Protein AF-A0A707M6C4-F1 (afdb_monomer_lite)

Secondary structure (DSSP, 8-state):
-HHHHHHHHHHHHHHT---TTS--HHHHHHHHHHHHHHHHHHH--SHHHHHHHHHHHHHHHHHHHHHHHHHHHHHHHHH-HHHHHHHHHHHHHTT--HHHHHHHHHHHHHHHHTT-HHHHHHHHHTT-SS--TT--HHHHHHHHHHHHHHHHIIIIIHHH-

InterPro domains:
  IPR004485 Cobalamin biosynthesis CobD/CbiB [MF_00024] (1-161)
  IPR004485 Cobalamin biosynthesis CobD/CbiB [PF03186] (7-161)
  IPR004485 Cobalamin biosynthesis CobD/CbiB [PTHR34308] (2-161)

Foldseek 3Di:
DLVVLLVLLVVCCVVPNDDPPDPALVVVLVVLLVVLLVVQVVPQPDDVSSVVSVVVSCCVSVVVSVVVLVVVLVVLCVVDVVSSSVSSSVVLSSLAHLVVLVVLLVQLVVCVVVVNQVSNLVSLVVQDPDRSPPDDSVRSVVSSVVSSVVVCCRRPVVSVD

pLDDT: mean 91.7, std 4.99, range [65.5, 97.12]

Sequence (161 aa):
MTILAWCIAWVLDFIIGDPQHWPHPVRWIGRLITFVQRIVRRYCPGDKALRIGGGVMWVVVVGATWGVAWGVLALAQRIHPWFGWSVEVWMIFTTLAGRSLAHAAQEVERPLRKNDLAESRIKLSWIVGRDTSQLQPAQINRAVVETVAENTVDGIIAPLF

Structure (mmCIF, N/CA/C/O backbone):
data_AF-A0A707M6C4-F1
#
_entry.id   AF-A0A707M6C4-F1
#
loop_
_atom_site.group_PDB
_atom_site.id
_atom_site.type_symbol
_atom_site.label_atom_id
_atom_site.label_alt_id
_atom_site.label_comp_id
_atom_site.label_asym_id
_atom_site.label_entity_id
_atom_site.label_seq_id
_atom_site.pdbx_PDB_ins_code
_atom_site.Cartn_x
_atom_site.Cartn_y
_atom_site.Cartn_z
_atom_site.occupancy
_atom_site.B_iso_or_equiv
_atom_site.auth_seq_id
_atom_site.auth_comp_id
_atom_site.auth_asym_id
_atom_site.auth_atom_id
_atom_site.pdbx_PDB_model_num
ATOM 1 N N . MET A 1 1 ? -4.653 0.552 -25.511 1.00 65.50 1 MET A N 1
ATOM 2 C CA . MET A 1 1 ? -4.174 -0.614 -24.733 1.00 65.50 1 MET A CA 1
ATOM 3 C C . MET A 1 1 ? -4.192 -0.334 -23.234 1.00 65.50 1 MET A C 1
ATOM 5 O O . MET A 1 1 ? -4.657 -1.186 -22.494 1.00 65.50 1 MET A O 1
ATOM 9 N N . THR A 1 2 ? -3.795 0.862 -22.797 1.00 78.12 2 THR A N 1
ATOM 10 C CA . THR A 1 2 ? -3.839 1.312 -21.391 1.00 78.12 2 THR A CA 1
ATOM 11 C C . THR A 1 2 ? -5.247 1.313 -20.783 1.00 78.12 2 THR A C 1
ATOM 13 O O . THR A 1 2 ? -5.451 0.703 -19.745 1.00 78.12 2 THR A O 1
ATOM 16 N N . ILE A 1 3 ? -6.260 1.894 -21.443 1.00 85.62 3 ILE A N 1
ATOM 17 C CA . ILE A 1 3 ? -7.653 1.870 -20.927 1.00 85.62 3 ILE A CA 1
ATOM 18 C C . ILE A 1 3 ? -8.166 0.431 -20.761 1.00 85.62 3 ILE A C 1
ATOM 20 O O . ILE A 1 3 ? -8.801 0.101 -19.766 1.00 85.62 3 ILE A O 1
ATOM 24 N N . LEU A 1 4 ? -7.840 -0.451 -21.713 1.00 89.88 4 LEU A N 1
ATOM 25 C CA . LEU A 1 4 ? -8.188 -1.868 -21.620 1.00 89.88 4 LEU A CA 1
ATOM 26 C C . LEU A 1 4 ? -7.491 -2.536 -20.423 1.00 89.88 4 LEU A C 1
ATOM 28 O O . LEU A 1 4 ? -8.115 -3.349 -19.748 1.00 89.88 4 LEU A O 1
ATOM 32 N N . ALA A 1 5 ? -6.238 -2.167 -20.135 1.00 88.06 5 ALA A N 1
ATOM 33 C CA . ALA A 1 5 ? -5.520 -2.660 -18.965 1.00 88.06 5 ALA A CA 1
ATOM 34 C C . ALA A 1 5 ? -6.203 -2.237 -17.656 1.00 88.06 5 ALA A C 1
ATOM 36 O O . ALA A 1 5 ? -6.411 -3.083 -16.791 1.00 88.06 5 ALA A O 1
ATOM 37 N N . TRP A 1 6 ? -6.636 -0.976 -17.555 1.00 88.81 6 TRP A N 1
ATOM 38 C CA . TRP A 1 6 ? -7.420 -0.468 -16.424 1.00 88.81 6 TRP A CA 1
ATOM 39 C C . TRP A 1 6 ? -8.737 -1.219 -16.236 1.00 88.81 6 TRP A C 1
ATOM 41 O O . TRP A 1 6 ? -9.040 -1.657 -15.128 1.00 88.81 6 TRP A O 1
ATOM 51 N N . CYS A 1 7 ? -9.502 -1.430 -17.312 1.00 90.94 7 CYS A N 1
ATOM 52 C CA . CYS A 1 7 ? -10.750 -2.189 -17.241 1.00 90.94 7 CYS A CA 1
ATOM 53 C C . CYS A 1 7 ? -10.514 -3.628 -16.763 1.00 90.94 7 CYS A C 1
ATOM 55 O O . CYS A 1 7 ? -11.247 -4.114 -15.906 1.00 90.94 7 CYS A O 1
ATOM 57 N N . ILE A 1 8 ? -9.490 -4.30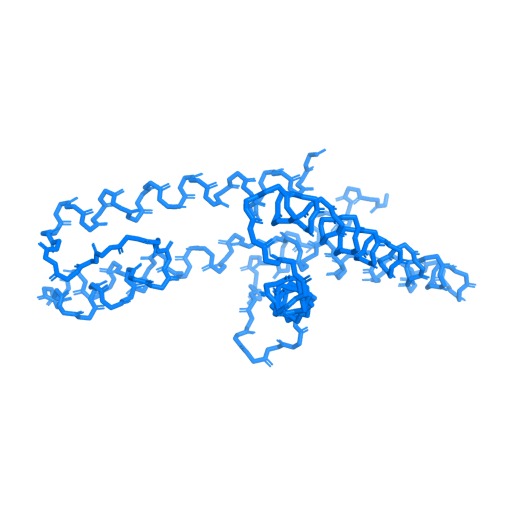7 -17.290 1.00 92.25 8 ILE A N 1
ATOM 58 C CA . ILE A 1 8 ? -9.168 -5.684 -16.896 1.00 92.25 8 ILE A C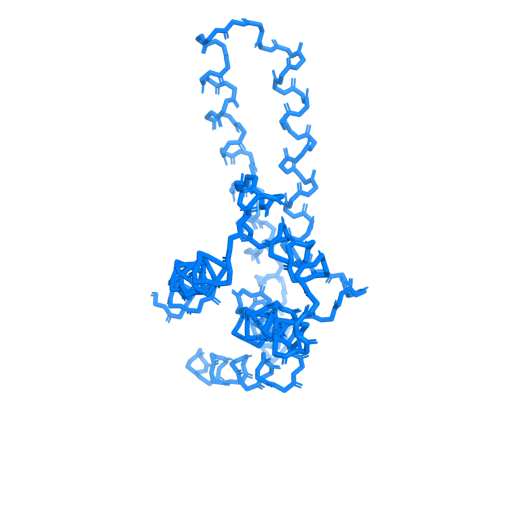A 1
ATOM 59 C C . ILE A 1 8 ? -8.703 -5.732 -15.442 1.00 92.25 8 ILE A C 1
ATOM 61 O O . ILE A 1 8 ? -9.195 -6.561 -14.685 1.00 92.25 8 ILE A O 1
ATOM 65 N N . ALA A 1 9 ? -7.804 -4.838 -15.033 1.00 90.81 9 ALA A N 1
ATOM 66 C CA . ALA A 1 9 ? -7.325 -4.763 -13.659 1.00 90.81 9 ALA A CA 1
ATOM 67 C C . ALA A 1 9 ? -8.464 -4.501 -12.662 1.00 90.81 9 ALA A C 1
ATOM 69 O O . ALA A 1 9 ? -8.527 -5.153 -11.624 1.00 90.81 9 ALA A O 1
ATOM 70 N N . TRP A 1 10 ? -9.410 -3.623 -13.005 1.00 90.94 10 TRP A N 1
ATOM 71 C CA . TRP A 1 10 ? -10.597 -3.371 -12.189 1.00 90.94 10 TRP A CA 1
ATOM 72 C C . TRP A 1 10 ? -11.511 -4.599 -12.084 1.00 90.94 10 TRP A C 1
ATOM 74 O O . TRP A 1 10 ? -11.958 -4.945 -10.992 1.00 90.94 10 TRP A O 1
ATOM 84 N N . VAL A 1 11 ? -11.748 -5.311 -13.193 1.00 92.06 11 VAL A N 1
ATOM 85 C CA . VAL A 1 11 ? -12.501 -6.578 -13.169 1.00 92.06 11 VAL A CA 1
ATOM 86 C C . VAL A 1 11 ? -11.777 -7.627 -12.318 1.00 92.06 11 VAL A C 1
ATOM 88 O O . VAL A 1 11 ? -12.421 -8.353 -11.561 1.00 92.06 11 VAL A O 1
ATOM 91 N N . LEU A 1 12 ? -10.446 -7.697 -12.398 1.00 90.12 12 LEU A N 1
ATOM 92 C CA . LEU A 1 12 ? -9.644 -8.593 -11.568 1.00 90.12 12 LEU A CA 1
ATOM 93 C C . LEU A 1 12 ? -9.756 -8.237 -10.080 1.00 90.12 12 LEU A C 1
ATOM 95 O O . LEU A 1 12 ? -9.975 -9.147 -9.285 1.00 90.12 12 LEU A O 1
ATOM 99 N N . ASP A 1 13 ? -9.689 -6.959 -9.692 1.00 90.56 13 ASP A N 1
ATOM 100 C CA . ASP A 1 13 ? -9.916 -6.530 -8.297 1.00 90.56 13 ASP A CA 1
ATOM 101 C C . ASP A 1 13 ? -11.328 -6.904 -7.837 1.00 90.56 13 ASP A C 1
ATOM 103 O O . ASP A 1 13 ? -11.518 -7.504 -6.779 1.00 90.56 13 ASP A O 1
ATOM 107 N N . PHE A 1 14 ? -12.330 -6.686 -8.687 1.00 88.31 14 PHE A N 1
ATOM 108 C CA . PHE A 1 14 ? -13.706 -7.047 -8.373 1.00 88.31 14 PHE A CA 1
ATOM 109 C C . PHE A 1 14 ? -13.918 -8.564 -8.205 1.00 88.31 14 PHE A C 1
ATOM 111 O O . PHE A 1 14 ? -14.749 -8.972 -7.393 1.00 88.31 14 PHE A O 1
ATOM 118 N N . ILE A 1 15 ? -13.182 -9.426 -8.922 1.00 88.31 15 ILE A N 1
ATOM 119 C CA . ILE A 1 15 ? -13.341 -10.897 -8.876 1.00 88.31 15 ILE A CA 1
ATOM 120 C C . ILE A 1 15 ? -12.414 -11.573 -7.858 1.00 88.31 15 ILE A C 1
ATOM 122 O O . ILE A 1 15 ? -12.826 -12.539 -7.208 1.00 88.31 15 ILE A O 1
ATOM 126 N N . ILE A 1 16 ? -11.185 -11.093 -7.713 1.00 86.75 16 ILE A N 1
ATOM 127 C CA . ILE A 1 16 ? -10.144 -11.714 -6.886 1.00 86.75 16 ILE A CA 1
ATOM 128 C C . ILE A 1 16 ? -9.973 -10.931 -5.582 1.00 86.75 16 ILE A C 1
ATOM 130 O O . ILE A 1 16 ? -9.937 -11.532 -4.507 1.00 86.75 16 ILE A O 1
ATOM 134 N N . GLY A 1 17 ? -9.935 -9.599 -5.665 1.00 84.69 17 GLY A N 1
ATOM 135 C CA . GLY A 1 17 ? -9.493 -8.718 -4.582 1.00 84.69 17 GLY A CA 1
ATOM 136 C C . GLY A 1 17 ? -8.024 -8.957 -4.234 1.00 84.69 17 GLY A C 1
ATOM 137 O O . GLY A 1 17 ? -7.275 -9.478 -5.054 1.00 84.69 17 GLY A O 1
ATOM 138 N N . ASP A 1 18 ? -7.625 -8.645 -2.998 1.00 81.44 18 ASP A N 1
ATOM 139 C CA . ASP A 1 18 ? -6.273 -8.916 -2.484 1.00 81.44 18 ASP A CA 1
ATOM 140 C C . ASP A 1 18 ? -6.296 -10.042 -1.426 1.00 81.44 18 ASP A C 1
ATOM 142 O O . ASP A 1 18 ? -6.651 -9.807 -0.262 1.00 81.44 18 ASP A O 1
ATOM 146 N N . PRO A 1 19 ? -5.963 -11.298 -1.791 1.00 76.94 19 PRO A N 1
ATOM 147 C CA . PRO A 1 19 ? -5.904 -12.398 -0.840 1.00 76.94 19 PRO A CA 1
ATOM 148 C C . PRO A 1 19 ? -4.832 -12.160 0.228 1.00 76.94 19 PRO A C 1
ATOM 150 O O . PRO A 1 19 ? -3.660 -11.942 -0.073 1.00 76.94 19 PRO A O 1
ATOM 153 N N . GLN A 1 20 ? -5.184 -12.347 1.505 1.00 71.75 20 GLN A N 1
ATOM 154 C CA . GLN A 1 20 ? -4.278 -12.070 2.629 1.00 71.75 20 GLN A CA 1
ATOM 155 C C . GLN A 1 20 ? -2.933 -12.822 2.598 1.00 71.75 20 GLN A C 1
ATOM 157 O O . GLN A 1 20 ? -2.007 -12.412 3.296 1.00 71.75 20 GLN A O 1
ATOM 162 N N . HIS A 1 21 ? -2.792 -13.899 1.828 1.00 76.94 21 HIS A N 1
ATOM 163 C CA . HIS A 1 21 ? -1.566 -14.702 1.760 1.00 76.94 21 HIS A CA 1
ATOM 164 C C . HIS A 1 21 ? -0.704 -14.394 0.531 1.00 76.94 21 HIS A C 1
ATOM 166 O O . HIS A 1 21 ? 0.389 -14.945 0.406 1.00 76.94 21 HIS A O 1
ATOM 172 N N . TRP A 1 22 ? -1.163 -13.533 -0.380 1.00 79.69 22 TRP A N 1
ATOM 173 C CA . TRP A 1 22 ? -0.429 -13.256 -1.606 1.00 79.69 22 TRP A CA 1
ATOM 174 C C . TRP A 1 22 ? 0.761 -12.311 -1.379 1.00 79.69 22 TRP A C 1
ATOM 176 O O . TRP A 1 22 ? 0.718 -11.411 -0.526 1.00 79.69 22 TRP A O 1
ATOM 186 N N . PRO A 1 23 ? 1.868 -12.524 -2.116 1.00 77.44 23 PRO A N 1
ATOM 187 C CA . PRO A 1 23 ? 2.955 -11.564 -2.167 1.00 77.44 23 PRO A CA 1
ATOM 188 C C . PRO A 1 23 ? 2.462 -10.303 -2.884 1.00 77.44 23 PRO A C 1
ATOM 190 O O . PRO A 1 23 ? 2.334 -10.282 -4.103 1.00 77.44 23 PRO A O 1
ATOM 193 N N . HIS A 1 24 ? 2.177 -9.261 -2.107 1.00 82.88 24 HIS A N 1
ATOM 194 C CA . HIS A 1 24 ? 1.638 -8.007 -2.620 1.00 82.88 24 HIS A CA 1
ATOM 195 C C . HIS A 1 24 ? 2.702 -6.894 -2.589 1.00 82.88 24 HIS A C 1
ATOM 197 O O . HIS A 1 24 ? 3.304 -6.684 -1.525 1.00 82.88 24 HIS A O 1
ATOM 203 N N . PRO A 1 25 ? 2.927 -6.142 -3.688 1.00 87.38 25 PRO A N 1
ATOM 204 C CA . PRO A 1 25 ? 3.926 -5.069 -3.749 1.00 87.38 25 PRO A CA 1
ATOM 205 C C . PRO A 1 25 ? 3.806 -4.056 -2.607 1.00 87.38 25 PRO A C 1
ATOM 207 O O . PRO A 1 25 ? 4.802 -3.703 -1.976 1.00 87.38 25 PRO A O 1
ATOM 210 N N . VAL A 1 26 ? 2.576 -3.674 -2.251 1.00 87.56 26 VAL A N 1
ATOM 211 C CA . VAL A 1 26 ? 2.295 -2.730 -1.153 1.00 87.56 26 VAL A CA 1
ATOM 212 C C . VAL A 1 26 ? 2.847 -3.222 0.191 1.00 87.56 26 VAL A C 1
ATOM 214 O O . VAL A 1 26 ? 3.378 -2.438 0.978 1.00 87.56 26 VAL A O 1
ATOM 217 N N . ARG A 1 27 ? 2.832 -4.537 0.449 1.00 88.75 27 ARG A N 1
ATOM 218 C CA . ARG A 1 27 ? 3.413 -5.106 1.677 1.00 88.75 27 ARG A CA 1
ATOM 219 C C . ARG A 1 27 ? 4.932 -5.004 1.686 1.00 88.75 27 ARG A C 1
ATOM 221 O O . ARG A 1 27 ? 5.525 -4.809 2.747 1.00 88.75 27 ARG A O 1
ATOM 228 N N . TRP A 1 28 ? 5.576 -5.140 0.531 1.00 92.31 28 TRP A N 1
ATOM 229 C CA . TRP A 1 28 ? 7.021 -4.944 0.415 1.00 92.31 28 TRP A CA 1
ATOM 230 C C . TRP A 1 28 ? 7.402 -3.481 0.640 1.00 92.31 28 TRP A C 1
ATOM 232 O O . TRP A 1 28 ? 8.345 -3.221 1.386 1.00 92.31 28 TRP A O 1
ATOM 242 N N . ILE A 1 29 ? 6.613 -2.541 0.110 1.00 93.75 29 ILE A N 1
ATOM 243 C CA . ILE A 1 29 ? 6.765 -1.107 0.389 1.00 93.75 29 ILE A CA 1
ATOM 244 C C . ILE A 1 29 ? 6.609 -0.843 1.895 1.00 93.75 29 ILE A C 1
ATOM 246 O O . ILE A 1 29 ? 7.470 -0.206 2.496 1.00 93.75 29 ILE A O 1
ATOM 250 N N . GLY A 1 30 ? 5.596 -1.417 2.554 1.00 92.31 30 GLY A N 1
ATOM 251 C CA . GLY A 1 30 ? 5.411 -1.298 4.008 1.00 92.31 30 GLY A CA 1
ATOM 252 C C . GLY A 1 30 ? 6.585 -1.850 4.833 1.00 92.31 30 GLY A C 1
ATOM 253 O O . GLY A 1 30 ? 6.998 -1.252 5.833 1.00 92.31 30 GLY A O 1
ATOM 254 N N . ARG A 1 31 ? 7.192 -2.962 4.395 1.00 94.12 31 ARG A N 1
ATOM 255 C CA . ARG A 1 31 ? 8.416 -3.503 5.016 1.00 94.12 31 ARG A CA 1
ATOM 256 C C . ARG A 1 31 ? 9.608 -2.570 4.819 1.00 94.12 31 ARG A C 1
ATOM 258 O O . ARG A 1 31 ? 10.357 -2.364 5.774 1.00 94.12 31 ARG A O 1
ATOM 265 N N . LEU A 1 32 ? 9.762 -1.988 3.628 1.00 95.31 32 LEU A N 1
ATOM 266 C CA . LEU A 1 32 ? 10.800 -1.000 3.338 1.00 95.31 32 LEU A CA 1
ATOM 267 C C . LEU A 1 32 ? 10.628 0.250 4.211 1.00 95.31 32 LEU A C 1
ATOM 269 O O . LEU A 1 32 ? 11.584 0.667 4.858 1.00 95.31 32 LEU A O 1
ATOM 273 N N . ILE A 1 33 ? 9.406 0.779 4.319 1.00 95.38 33 ILE A N 1
ATOM 274 C CA . ILE A 1 33 ? 9.049 1.892 5.213 1.00 95.38 33 ILE A CA 1
ATOM 275 C C . ILE A 1 33 ? 9.469 1.561 6.647 1.00 95.38 33 ILE A C 1
ATOM 277 O O . ILE A 1 33 ? 10.221 2.309 7.266 1.00 95.38 33 ILE A O 1
ATOM 281 N N . THR A 1 34 ? 9.063 0.398 7.160 1.00 95.50 34 THR A N 1
ATOM 282 C CA . THR A 1 34 ? 9.374 -0.028 8.535 1.00 95.50 34 THR A CA 1
ATOM 283 C C . THR A 1 34 ? 10.879 -0.205 8.767 1.00 95.50 34 THR A C 1
ATOM 285 O O . THR A 1 34 ? 11.385 0.030 9.868 1.00 95.50 34 THR A O 1
ATOM 288 N N . PHE A 1 35 ? 11.612 -0.661 7.752 1.00 96.00 35 PHE A N 1
ATOM 289 C CA . PHE A 1 35 ? 13.063 -0.812 7.802 1.00 96.00 35 PHE A CA 1
ATOM 290 C C . PHE A 1 35 ? 13.768 0.550 7.842 1.00 96.00 35 PHE A C 1
ATOM 292 O O . PHE A 1 35 ? 14.527 0.817 8.775 1.00 96.00 35 PHE A O 1
ATOM 299 N N . VAL A 1 36 ? 13.465 1.439 6.893 1.00 94.44 36 VAL A N 1
ATOM 300 C CA . VAL A 1 36 ? 14.077 2.773 6.809 1.00 94.44 36 VAL A CA 1
ATOM 301 C C . VAL A 1 36 ? 13.699 3.621 8.025 1.00 94.44 36 VAL A C 1
ATOM 303 O O . VAL A 1 36 ? 14.565 4.266 8.611 1.00 94.44 36 VAL A O 1
ATOM 306 N N . GLN A 1 37 ? 12.451 3.545 8.493 1.00 95.38 37 GLN A N 1
ATOM 307 C CA . GLN A 1 37 ? 12.001 4.231 9.706 1.00 95.38 37 GLN A CA 1
ATOM 308 C C . GLN A 1 37 ? 12.818 3.823 10.937 1.00 95.38 37 GLN A C 1
ATOM 310 O O . GLN A 1 37 ? 13.170 4.678 11.751 1.00 95.38 37 GLN A O 1
ATOM 315 N N . ARG A 1 38 ? 13.133 2.528 11.092 1.00 94.44 38 ARG A N 1
ATOM 316 C CA . ARG A 1 38 ? 13.975 2.041 12.199 1.00 94.44 38 ARG A CA 1
ATOM 317 C C . ARG A 1 38 ? 15.390 2.608 12.127 1.00 94.44 38 ARG A C 1
ATOM 319 O O . ARG A 1 38 ? 15.937 2.968 13.164 1.00 94.44 38 ARG A O 1
ATOM 326 N N . ILE A 1 39 ? 15.957 2.723 10.928 1.00 93.75 39 ILE A N 1
ATOM 327 C CA . ILE A 1 39 ? 17.274 3.337 10.714 1.00 93.75 39 ILE A CA 1
ATOM 328 C C . ILE A 1 39 ? 17.221 4.824 11.075 1.00 93.75 39 ILE A C 1
ATOM 330 O O . ILE A 1 39 ? 17.997 5.274 11.914 1.00 93.75 39 ILE A O 1
ATOM 334 N N . VAL A 1 40 ? 16.264 5.573 10.524 1.00 93.31 40 VAL A N 1
ATOM 335 C CA . VAL A 1 40 ? 16.111 7.011 10.795 1.00 93.31 40 VAL A CA 1
ATOM 336 C C . VAL A 1 40 ? 15.952 7.277 12.290 1.00 93.31 40 VAL A C 1
ATOM 338 O O . VAL A 1 40 ? 16.689 8.080 12.853 1.00 93.31 40 VAL A O 1
ATOM 341 N N . ARG A 1 41 ? 15.059 6.552 12.972 1.00 92.44 41 ARG A N 1
ATOM 342 C CA . ARG A 1 41 ? 14.848 6.719 14.420 1.00 92.44 41 ARG A CA 1
ATOM 343 C C . ARG A 1 41 ? 16.075 6.351 15.257 1.00 92.44 41 ARG A C 1
ATOM 345 O O . ARG A 1 41 ? 16.216 6.868 16.359 1.00 92.44 41 ARG A O 1
ATOM 352 N N . ARG A 1 42 ? 16.951 5.474 14.758 1.00 92.81 42 ARG A N 1
ATOM 353 C CA . ARG A 1 42 ? 18.185 5.076 15.448 1.00 92.81 42 ARG A CA 1
ATOM 354 C C . ARG A 1 42 ? 19.306 6.103 15.291 1.00 92.81 42 ARG A C 1
ATOM 356 O O . ARG A 1 42 ? 20.061 6.299 16.236 1.00 92.81 42 ARG A O 1
ATOM 363 N N . TYR A 1 43 ? 19.431 6.723 14.118 1.00 91.06 43 TYR A N 1
ATOM 364 C CA . TYR A 1 43 ? 20.573 7.584 13.778 1.00 91.06 43 TYR A CA 1
ATOM 365 C C . TYR A 1 43 ? 20.269 9.088 13.793 1.00 91.06 43 TYR A C 1
ATOM 367 O O . TYR A 1 43 ? 21.200 9.886 13.729 1.00 91.06 43 TYR A O 1
ATOM 375 N N . CYS A 1 44 ? 19.004 9.494 13.907 1.00 89.38 44 CYS A N 1
ATOM 376 C CA . CYS A 1 44 ? 18.600 10.900 13.915 1.00 89.38 44 CYS A CA 1
ATOM 377 C C . CYS A 1 44 ? 18.004 11.314 15.274 1.00 89.38 44 CYS A C 1
ATOM 379 O O . CYS A 1 44 ? 16.786 11.462 15.378 1.00 89.38 44 CYS A O 1
ATOM 381 N N . PRO A 1 45 ? 18.816 11.515 16.330 1.00 86.56 45 PRO A N 1
ATOM 382 C CA . PRO A 1 45 ? 18.306 12.031 17.595 1.00 86.56 45 PRO A CA 1
ATOM 383 C C . PRO A 1 45 ? 17.892 13.509 17.461 1.00 86.56 45 PRO A C 1
ATOM 385 O O . PRO A 1 45 ? 18.656 14.343 16.976 1.00 86.56 45 PRO A O 1
ATOM 388 N N . GLY A 1 46 ? 16.681 13.835 17.920 1.00 91.19 46 GLY A N 1
ATOM 389 C CA . GLY A 1 46 ? 16.147 15.201 17.988 1.00 91.19 46 GLY A CA 1
ATOM 390 C C . GLY A 1 46 ? 15.278 15.628 16.797 1.00 91.19 46 GLY A C 1
ATOM 391 O O . GLY A 1 46 ? 15.409 15.124 15.682 1.00 91.19 46 GLY A O 1
ATOM 392 N N . ASP A 1 47 ? 14.395 16.603 17.027 1.00 91.19 47 ASP A N 1
ATOM 393 C CA . ASP A 1 47 ? 13.318 16.975 16.094 1.00 91.19 47 ASP A CA 1
ATOM 394 C C . ASP A 1 47 ? 13.807 17.418 14.710 1.00 91.19 47 ASP A C 1
ATOM 396 O O . ASP A 1 47 ? 13.224 17.050 13.689 1.00 91.19 47 ASP A O 1
ATOM 400 N N . LYS A 1 48 ? 14.897 18.196 14.646 1.00 91.94 48 LYS A N 1
ATOM 401 C CA . LYS A 1 48 ? 15.469 18.650 13.365 1.00 91.94 48 LYS A CA 1
ATOM 402 C C . LYS A 1 48 ? 16.021 17.479 12.551 1.00 91.94 48 LYS A C 1
ATOM 404 O O . LYS A 1 48 ? 15.764 17.397 11.352 1.00 91.94 48 LYS A O 1
ATOM 409 N N . ALA A 1 49 ? 16.740 16.566 13.204 1.00 91.19 49 ALA A N 1
ATOM 410 C CA . ALA A 1 49 ? 17.285 15.379 12.560 1.00 91.19 49 ALA A CA 1
ATOM 411 C C . ALA A 1 49 ? 16.160 14.433 12.115 1.00 91.19 49 ALA A C 1
ATOM 413 O O . ALA A 1 49 ? 16.227 13.891 11.016 1.00 91.19 49 ALA A O 1
ATOM 414 N N . LEU A 1 50 ? 15.094 14.295 12.913 1.00 93.94 50 LEU A N 1
ATOM 415 C CA . LEU A 1 50 ? 13.921 13.490 12.562 1.00 93.94 50 LEU A CA 1
ATOM 416 C C . LEU A 1 50 ? 13.202 14.025 11.317 1.00 93.94 50 LEU A C 1
ATOM 418 O O . LEU A 1 50 ? 12.807 13.241 10.458 1.00 93.94 50 LEU A O 1
ATOM 422 N N . ARG A 1 51 ? 13.057 15.352 11.191 1.00 93.31 51 ARG A N 1
ATOM 423 C CA . ARG A 1 51 ? 12.450 15.988 10.007 1.00 93.31 51 ARG A CA 1
ATOM 424 C C . ARG A 1 51 ? 13.259 15.722 8.739 1.00 93.31 51 ARG A C 1
ATOM 426 O O . ARG A 1 51 ? 12.688 15.324 7.728 1.00 93.31 51 ARG A O 1
ATOM 433 N N . ILE A 1 52 ? 14.581 15.891 8.805 1.00 94.12 52 ILE A N 1
ATOM 434 C CA . ILE A 1 52 ? 15.478 15.599 7.674 1.00 94.12 52 ILE A CA 1
ATOM 435 C C . ILE A 1 52 ? 15.437 14.104 7.346 1.00 94.12 52 ILE A C 1
ATOM 437 O O . ILE A 1 52 ? 15.273 13.731 6.188 1.00 94.12 52 ILE A O 1
ATOM 441 N N . GLY A 1 53 ? 15.516 13.247 8.366 1.00 93.69 53 GLY A N 1
ATOM 442 C CA . GLY A 1 53 ? 15.431 11.799 8.215 1.00 93.69 53 GLY A CA 1
ATOM 443 C C . GLY A 1 53 ? 14.109 11.339 7.597 1.00 93.69 53 GLY A C 1
ATOM 444 O O . GLY A 1 53 ? 14.115 10.432 6.771 1.00 93.69 53 GLY A O 1
ATOM 445 N N . GLY A 1 54 ? 12.993 11.997 7.920 1.00 94.50 54 GLY A N 1
ATOM 446 C CA . GLY A 1 54 ? 11.699 11.778 7.269 1.00 94.50 54 GLY A CA 1
ATOM 447 C C . GLY A 1 54 ? 11.716 12.142 5.782 1.00 94.50 54 GLY A C 1
ATOM 448 O O . GLY A 1 54 ? 11.226 11.371 4.960 1.00 94.50 54 GLY A O 1
ATOM 449 N N . GLY A 1 55 ? 12.347 13.263 5.418 1.00 95.56 55 GLY A N 1
ATOM 450 C CA . GLY A 1 55 ? 12.550 13.648 4.016 1.00 95.56 55 GLY A CA 1
ATOM 451 C C . GLY A 1 55 ? 13.413 12.643 3.247 1.00 95.56 55 GLY A C 1
ATOM 452 O O . GLY A 1 55 ? 13.036 12.203 2.164 1.00 95.56 55 GLY A O 1
ATOM 453 N N . VAL A 1 56 ? 14.530 12.206 3.836 1.00 94.75 56 VAL A N 1
ATOM 454 C CA . VAL A 1 56 ? 15.390 11.157 3.258 1.00 94.75 56 VAL A CA 1
ATOM 455 C C . VAL A 1 56 ? 14.616 9.850 3.095 1.00 94.75 56 VAL A C 1
ATOM 457 O O . VAL A 1 56 ? 14.680 9.223 2.042 1.00 94.75 56 VAL A O 1
ATOM 460 N N . MET A 1 57 ? 13.847 9.454 4.110 1.00 96.00 57 MET A N 1
ATOM 461 C CA . MET A 1 57 ? 13.009 8.260 4.058 1.00 96.00 57 MET A CA 1
ATOM 462 C C . MET A 1 57 ? 11.991 8.328 2.918 1.00 96.00 57 MET A C 1
ATOM 464 O O . MET A 1 57 ? 11.840 7.343 2.199 1.00 96.00 57 MET A O 1
ATOM 468 N N . TRP A 1 58 ? 11.334 9.473 2.723 1.00 96.50 58 TRP A N 1
ATOM 469 C CA . TRP A 1 58 ? 10.405 9.673 1.613 1.00 96.50 58 TRP A CA 1
ATOM 470 C C . TRP A 1 58 ? 11.102 9.493 0.259 1.00 96.50 58 TRP A C 1
ATOM 472 O O . TRP A 1 58 ? 10.647 8.682 -0.546 1.00 96.50 58 TRP A O 1
ATOM 482 N N . VAL A 1 59 ? 12.248 10.154 0.041 1.00 96.94 59 VAL A N 1
ATOM 483 C CA . VAL A 1 59 ? 13.019 10.033 -1.211 1.00 96.94 59 VAL A CA 1
ATOM 484 C C . VAL A 1 59 ? 13.427 8.582 -1.469 1.00 96.94 59 VAL A C 1
ATOM 486 O O . VAL A 1 59 ? 13.273 8.089 -2.583 1.00 96.94 59 VAL A O 1
ATOM 489 N N . VAL A 1 60 ? 13.915 7.880 -0.443 1.00 96.25 60 VAL A N 1
ATOM 490 C CA . VAL A 1 60 ? 14.351 6.483 -0.565 1.00 96.25 60 VAL A CA 1
ATOM 491 C C . VAL A 1 60 ? 13.180 5.566 -0.900 1.00 96.25 60 VAL A C 1
ATOM 493 O O . VAL A 1 60 ? 13.284 4.769 -1.827 1.00 96.25 60 VAL A O 1
ATOM 496 N N . VAL A 1 61 ? 12.064 5.662 -0.174 1.00 96.56 61 VAL A N 1
ATOM 497 C CA . VAL A 1 61 ? 10.915 4.765 -0.368 1.00 96.56 61 VAL A CA 1
ATOM 498 C C . VAL A 1 61 ? 10.239 5.031 -1.711 1.00 96.56 61 VAL A C 1
ATOM 500 O O . VAL A 1 61 ? 10.023 4.089 -2.476 1.00 96.56 61 VAL A O 1
ATOM 503 N N . VAL A 1 62 ? 9.933 6.293 -2.021 1.00 96.00 62 VAL A N 1
ATOM 504 C CA . VAL A 1 62 ? 9.260 6.668 -3.273 1.00 96.00 62 VAL A CA 1
ATOM 505 C C . VAL A 1 62 ? 10.176 6.409 -4.464 1.00 96.00 62 VAL A C 1
ATOM 507 O O . VAL A 1 62 ? 9.756 5.766 -5.423 1.00 96.00 62 VAL A O 1
ATOM 510 N N . GLY A 1 63 ? 11.442 6.825 -4.381 1.00 97.12 63 GLY A N 1
ATOM 511 C CA . GLY A 1 63 ? 12.426 6.625 -5.443 1.00 97.12 63 GLY A CA 1
ATOM 512 C C . GLY A 1 63 ? 12.703 5.149 -5.726 1.00 97.12 63 GLY A C 1
ATOM 513 O O . GLY A 1 63 ? 12.717 4.748 -6.887 1.00 97.12 63 GLY A O 1
ATOM 514 N N . ALA A 1 64 ? 12.858 4.318 -4.688 1.00 96.31 64 ALA A N 1
ATOM 515 C CA . ALA A 1 64 ? 13.045 2.878 -4.868 1.00 96.31 64 ALA A CA 1
ATOM 516 C C . ALA A 1 64 ? 11.796 2.212 -5.459 1.00 96.31 64 ALA A C 1
ATOM 518 O O . ALA A 1 64 ? 11.915 1.409 -6.381 1.00 96.31 64 ALA A O 1
ATOM 519 N N . THR A 1 65 ? 10.604 2.563 -4.969 1.00 95.56 65 THR A N 1
ATOM 520 C CA . THR A 1 65 ? 9.343 2.003 -5.480 1.00 95.56 65 THR A CA 1
ATOM 521 C C . THR A 1 65 ? 9.143 2.361 -6.950 1.00 95.56 65 THR A C 1
ATOM 523 O O . THR A 1 65 ? 8.898 1.476 -7.768 1.00 95.56 65 THR A O 1
ATOM 526 N N . TRP A 1 66 ? 9.317 3.639 -7.301 1.00 95.81 66 TRP A N 1
ATOM 527 C CA . TRP A 1 66 ? 9.221 4.115 -8.679 1.00 95.81 66 TRP A CA 1
ATOM 528 C C . TRP A 1 66 ? 10.274 3.466 -9.581 1.00 95.81 66 TRP A C 1
ATOM 530 O O . TRP A 1 66 ? 9.935 2.943 -10.639 1.00 95.81 66 TRP A O 1
ATOM 540 N N . GLY A 1 67 ? 11.538 3.434 -9.148 1.00 97.12 67 GLY A N 1
ATOM 541 C CA . GLY A 1 67 ? 12.636 2.865 -9.929 1.00 97.12 67 GLY A CA 1
ATOM 542 C C . GLY A 1 67 ? 12.465 1.369 -10.194 1.00 97.12 67 GLY A C 1
ATOM 543 O O . GLY A 1 67 ? 12.699 0.914 -11.313 1.00 97.12 67 GLY A O 1
ATOM 544 N N . VAL A 1 68 ? 12.004 0.605 -9.197 1.00 95.88 68 VAL A N 1
ATOM 545 C CA . VAL A 1 68 ? 11.704 -0.826 -9.358 1.00 95.88 68 VAL A CA 1
ATOM 546 C C . VAL A 1 68 ? 10.509 -1.030 -10.286 1.00 95.88 68 VAL A C 1
ATOM 548 O O . VAL A 1 68 ? 10.609 -1.830 -11.213 1.00 95.88 68 VAL A O 1
ATOM 551 N N . ALA A 1 69 ? 9.405 -0.303 -10.085 1.00 94.50 69 ALA A N 1
ATOM 552 C CA . ALA A 1 69 ? 8.220 -0.423 -10.935 1.00 94.50 69 ALA A CA 1
ATOM 553 C C . ALA A 1 69 ? 8.543 -0.091 -12.402 1.00 94.50 69 ALA A C 1
ATOM 555 O O . ALA A 1 69 ? 8.247 -0.880 -13.301 1.00 94.50 69 ALA A O 1
ATOM 556 N N . TRP A 1 70 ? 9.234 1.028 -12.636 1.00 95.75 70 TRP A N 1
ATOM 557 C CA . TRP A 1 70 ? 9.674 1.437 -13.967 1.00 95.75 70 TRP A CA 1
ATOM 558 C C . TRP A 1 70 ? 10.633 0.420 -14.592 1.00 95.75 70 TRP A C 1
ATOM 560 O O . TRP A 1 70 ? 10.442 0.025 -15.740 1.00 95.75 70 TRP A O 1
ATOM 570 N N . GLY A 1 71 ? 11.636 -0.045 -13.841 1.00 96.19 71 GLY A N 1
ATOM 571 C CA . GLY A 1 71 ? 12.623 -1.008 -14.331 1.00 96.19 71 GLY A CA 1
ATOM 572 C C . GLY A 1 71 ? 12.001 -2.349 -14.719 1.00 96.19 71 GLY A C 1
ATOM 573 O O . GLY A 1 71 ? 12.324 -2.894 -15.775 1.00 96.19 71 GLY A O 1
ATOM 574 N N . VAL A 1 72 ? 11.069 -2.856 -13.906 1.00 95.25 72 VAL A N 1
ATOM 575 C CA . VAL A 1 72 ? 10.324 -4.090 -14.198 1.00 95.25 72 VAL A CA 1
ATOM 576 C C . VAL A 1 72 ? 9.479 -3.925 -15.460 1.00 95.25 72 VAL A C 1
ATOM 578 O O . VAL A 1 72 ? 9.531 -4.789 -16.336 1.00 95.25 72 VAL A O 1
ATOM 581 N N . LEU A 1 73 ? 8.754 -2.812 -15.599 1.00 94.25 73 LEU A N 1
ATOM 582 C CA . LEU A 1 73 ? 7.914 -2.567 -16.770 1.00 94.25 73 LEU A CA 1
ATOM 583 C C . LEU A 1 73 ? 8.751 -2.393 -18.048 1.00 94.25 73 LEU A C 1
ATOM 585 O O . LEU A 1 73 ? 8.460 -3.017 -19.069 1.00 94.25 73 LEU A O 1
ATOM 589 N N . ALA A 1 74 ? 9.833 -1.613 -17.982 1.00 94.38 74 ALA A N 1
ATOM 590 C CA . ALA A 1 74 ? 10.738 -1.387 -19.106 1.00 94.38 74 ALA A CA 1
ATOM 591 C C . ALA A 1 74 ? 11.415 -2.688 -19.567 1.00 94.38 74 ALA A C 1
ATOM 593 O O . ALA A 1 74 ? 11.527 -2.940 -20.769 1.00 94.38 74 ALA A O 1
ATOM 594 N N . LEU A 1 75 ? 11.842 -3.542 -18.629 1.00 95.56 75 LEU A N 1
ATOM 595 C CA . LEU A 1 75 ? 12.426 -4.842 -18.955 1.00 95.56 75 LEU A CA 1
ATOM 596 C C . LEU A 1 75 ? 11.382 -5.790 -19.560 1.00 95.56 75 LEU A C 1
ATOM 598 O O . LEU A 1 75 ? 11.659 -6.431 -20.572 1.00 95.56 75 LEU A O 1
ATOM 602 N N . ALA A 1 76 ? 10.173 -5.844 -18.995 1.00 94.75 76 ALA A N 1
ATOM 603 C CA . ALA A 1 76 ? 9.094 -6.692 -19.498 1.00 94.75 76 ALA A CA 1
ATOM 604 C C . ALA A 1 76 ? 8.683 -6.317 -20.932 1.00 94.75 76 ALA A C 1
ATOM 606 O O . ALA A 1 76 ? 8.524 -7.197 -21.780 1.00 94.75 76 ALA A O 1
ATOM 607 N N . GLN A 1 77 ? 8.590 -5.017 -21.228 1.00 93.06 77 GLN A N 1
ATOM 608 C CA . GLN A 1 77 ? 8.307 -4.516 -22.576 1.00 93.06 77 GLN A CA 1
ATOM 609 C C . GLN A 1 77 ? 9.419 -4.850 -23.578 1.00 93.06 77 GLN A C 1
ATOM 611 O O . GLN A 1 77 ? 9.121 -5.135 -24.737 1.00 93.06 77 GLN A O 1
ATOM 616 N N . ARG A 1 78 ? 10.689 -4.857 -23.144 1.00 94.19 78 ARG A N 1
ATOM 617 C CA . ARG A 1 78 ? 11.821 -5.263 -23.994 1.00 94.19 78 ARG A CA 1
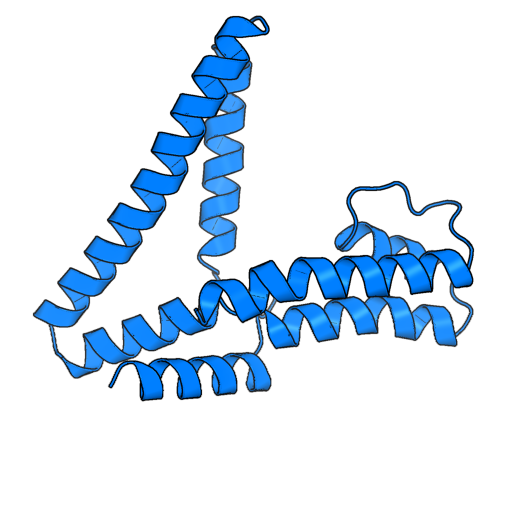ATOM 618 C C . ARG A 1 78 ? 11.831 -6.754 -24.318 1.00 94.19 78 ARG A C 1
ATOM 620 O O . ARG A 1 78 ? 12.309 -7.115 -25.387 1.00 94.19 78 ARG A O 1
ATOM 627 N N . ILE A 1 79 ? 11.337 -7.604 -23.417 1.00 94.06 79 ILE A N 1
ATOM 628 C CA . ILE A 1 79 ? 11.248 -9.050 -23.657 1.00 94.06 79 ILE A CA 1
ATOM 629 C C . ILE A 1 79 ? 10.158 -9.338 -24.692 1.00 94.06 79 ILE A C 1
ATOM 631 O O . ILE A 1 79 ? 10.420 -10.005 -25.690 1.00 94.06 79 ILE A O 1
ATOM 635 N N . HIS A 1 80 ? 8.935 -8.847 -24.461 1.00 93.69 80 HIS A N 1
ATOM 636 C CA . HIS A 1 80 ? 7.824 -9.034 -25.392 1.00 93.69 80 HIS A CA 1
ATOM 637 C C . HIS A 1 80 ? 6.682 -8.033 -25.118 1.00 93.69 80 HIS A C 1
ATOM 639 O O . HIS A 1 80 ? 6.284 -7.889 -23.958 1.00 93.69 80 HIS A O 1
ATOM 645 N N . PRO A 1 81 ? 6.060 -7.412 -26.144 1.00 90.19 81 PRO A N 1
ATOM 646 C CA . PRO A 1 81 ? 5.003 -6.413 -25.945 1.00 90.19 81 PRO A CA 1
ATOM 647 C C . PRO A 1 81 ? 3.814 -6.915 -25.115 1.00 90.19 81 PRO A C 1
ATOM 649 O O . PRO A 1 81 ? 3.350 -6.228 -24.208 1.00 90.19 81 PRO A O 1
ATOM 652 N N . TRP A 1 82 ? 3.357 -8.146 -25.366 1.00 92.06 82 TRP A N 1
ATOM 653 C CA . TRP A 1 82 ? 2.236 -8.740 -24.625 1.00 92.06 82 TRP A CA 1
ATOM 654 C C . TRP A 1 82 ? 2.598 -9.110 -23.182 1.00 92.06 82 TRP A C 1
ATOM 656 O O . TRP A 1 82 ? 1.741 -9.071 -22.299 1.00 92.06 82 TRP A O 1
ATOM 666 N N . PHE A 1 83 ? 3.867 -9.445 -22.927 1.00 92.25 83 PHE A N 1
ATOM 667 C CA . PHE A 1 83 ? 4.339 -9.712 -21.570 1.00 92.25 83 PHE A CA 1
ATOM 668 C C . PHE A 1 83 ? 4.413 -8.410 -20.770 1.00 92.25 83 PHE A C 1
ATOM 670 O O . PHE A 1 83 ? 3.876 -8.346 -19.668 1.00 92.25 83 PHE A O 1
ATOM 677 N N . GLY A 1 84 ? 4.970 -7.348 -21.366 1.00 92.38 84 GLY A N 1
ATOM 678 C CA . GLY A 1 84 ? 4.948 -6.002 -20.792 1.00 92.38 84 GLY A CA 1
ATOM 679 C C . GLY A 1 84 ? 3.535 -5.536 -20.444 1.00 92.38 84 GLY A C 1
ATOM 680 O O . GLY A 1 84 ? 3.304 -5.084 -19.327 1.00 92.38 84 GLY A O 1
ATOM 681 N N . TRP A 1 85 ? 2.576 -5.735 -21.350 1.00 93.56 85 TRP A N 1
ATOM 682 C CA . TRP A 1 85 ? 1.171 -5.407 -21.098 1.00 93.56 85 TRP A CA 1
ATOM 683 C C . TRP A 1 85 ? 0.546 -6.241 -19.966 1.00 93.56 85 TRP A C 1
ATOM 685 O O . TRP A 1 85 ? -0.197 -5.715 -19.145 1.00 93.56 85 TRP A O 1
ATOM 695 N N . SER A 1 86 ? 0.882 -7.529 -19.859 1.00 92.94 86 SER A N 1
ATOM 696 C CA . SER A 1 86 ? 0.391 -8.377 -18.759 1.00 92.94 86 SER A CA 1
ATOM 697 C C . SER A 1 86 ? 0.938 -7.926 -17.398 1.00 92.94 86 SER A C 1
ATOM 699 O O . SER A 1 86 ? 0.210 -7.907 -16.407 1.00 92.94 86 SER A O 1
ATOM 701 N N . VAL A 1 87 ? 2.213 -7.527 -17.352 1.00 93.50 87 VAL A N 1
ATOM 702 C CA . VAL A 1 87 ? 2.847 -6.958 -16.152 1.00 93.50 87 VAL A CA 1
ATOM 703 C C . VAL A 1 87 ? 2.217 -5.614 -15.784 1.00 93.50 87 VAL A C 1
ATOM 705 O O . VAL A 1 87 ? 1.975 -5.369 -14.607 1.00 93.50 87 VAL A O 1
ATOM 708 N N . GLU A 1 88 ? 1.902 -4.773 -16.771 1.00 93.19 88 GLU A N 1
ATOM 709 C CA . GLU A 1 88 ? 1.186 -3.507 -16.575 1.00 93.19 88 GLU A CA 1
ATOM 710 C C . GLU A 1 88 ? -0.185 -3.731 -15.924 1.00 93.19 88 GLU A C 1
ATOM 712 O O . GLU A 1 88 ? -0.474 -3.139 -14.886 1.00 93.19 88 GLU A O 1
ATOM 717 N N . VAL A 1 89 ? -0.995 -4.643 -16.476 1.00 92.88 89 VAL A N 1
ATOM 718 C CA . VAL A 1 89 ? -2.300 -5.026 -15.907 1.00 92.88 89 VAL A CA 1
ATOM 719 C C . VAL A 1 89 ? -2.149 -5.507 -14.469 1.00 92.88 89 VAL A C 1
ATOM 721 O O . VAL A 1 89 ? -2.915 -5.096 -13.600 1.00 92.88 89 VAL A O 1
ATOM 724 N N . TRP A 1 90 ? -1.161 -6.363 -14.203 1.00 92.12 90 TRP A N 1
ATOM 725 C CA . TRP A 1 90 ? -0.914 -6.876 -12.859 1.00 92.12 90 TRP A CA 1
ATOM 726 C C . TRP A 1 90 ? -0.510 -5.766 -11.881 1.00 92.12 90 TRP A C 1
ATOM 728 O O . TRP A 1 90 ? -1.038 -5.714 -10.774 1.00 92.12 90 TRP A O 1
ATOM 738 N N . MET A 1 91 ? 0.370 -4.846 -12.287 1.00 92.00 91 MET A N 1
ATOM 739 C CA . MET A 1 91 ? 0.760 -3.708 -11.451 1.00 92.00 91 MET A CA 1
ATOM 740 C C . MET A 1 91 ? -0.437 -2.814 -11.123 1.00 92.00 91 MET A C 1
ATOM 742 O O . MET A 1 91 ? -0.624 -2.477 -9.957 1.00 92.00 91 MET A O 1
ATOM 746 N N . ILE A 1 92 ? -1.270 -2.490 -12.116 1.00 91.69 92 ILE A N 1
ATOM 747 C CA . ILE A 1 92 ? -2.499 -1.711 -11.914 1.00 91.69 92 ILE A CA 1
ATOM 748 C C . ILE A 1 92 ? -3.463 -2.448 -10.977 1.00 91.69 92 ILE A C 1
ATOM 750 O O . ILE A 1 92 ? -4.034 -1.856 -10.070 1.00 91.69 92 ILE A O 1
ATOM 754 N N . PHE A 1 93 ? -3.632 -3.757 -11.151 1.00 91.12 93 PHE A N 1
ATOM 755 C CA . PHE A 1 93 ? -4.476 -4.555 -10.264 1.00 91.12 93 PHE A CA 1
ATOM 756 C C . PHE A 1 93 ? -4.012 -4.453 -8.803 1.00 91.12 93 PHE A C 1
ATOM 758 O O . PHE A 1 93 ? -4.838 -4.269 -7.919 1.00 91.12 93 PHE A O 1
ATOM 765 N N . THR A 1 94 ? -2.698 -4.472 -8.549 1.00 89.69 94 THR A N 1
ATOM 766 C CA . THR A 1 94 ? -2.155 -4.338 -7.185 1.00 89.69 94 THR A CA 1
ATOM 767 C C . THR A 1 94 ? -2.271 -2.934 -6.582 1.00 89.69 94 THR A C 1
ATOM 769 O O . THR A 1 94 ? -1.959 -2.756 -5.406 1.00 89.69 94 THR A O 1
ATOM 772 N N . THR A 1 95 ? -2.669 -1.911 -7.343 1.00 89.75 95 THR A N 1
ATOM 773 C CA . THR A 1 95 ? -2.927 -0.572 -6.783 1.00 89.75 95 THR A CA 1
ATOM 774 C C . THR A 1 95 ? -4.398 -0.345 -6.453 1.00 89.75 95 THR A C 1
ATOM 776 O O . THR A 1 95 ? -4.705 0.591 -5.718 1.00 89.75 95 THR A O 1
ATOM 779 N N . LEU A 1 96 ? -5.296 -1.199 -6.949 1.00 91.12 96 LEU A N 1
ATOM 780 C CA . LEU A 1 96 ? -6.725 -1.140 -6.665 1.00 91.12 96 LEU A CA 1
ATOM 781 C C . LEU A 1 96 ? -7.063 -1.941 -5.401 1.00 91.12 96 LEU A C 1
ATOM 783 O O . LEU A 1 96 ? -6.516 -3.014 -5.159 1.00 91.12 96 LEU A O 1
ATOM 787 N N . ALA A 1 97 ? -7.972 -1.407 -4.588 1.00 90.38 97 ALA A N 1
ATOM 788 C CA . ALA A 1 97 ? -8.370 -1.997 -3.310 1.00 90.38 97 ALA A CA 1
ATOM 789 C C . ALA A 1 97 ? -9.895 -2.006 -3.101 1.00 90.38 97 ALA A C 1
ATOM 791 O O . ALA A 1 97 ? -10.380 -1.987 -1.968 1.00 90.38 97 ALA A O 1
ATOM 792 N N . GLY A 1 98 ? -10.688 -2.008 -4.175 1.00 89.56 98 GLY A N 1
ATOM 793 C CA . GLY A 1 98 ? -12.139 -1.850 -4.082 1.00 89.56 98 GLY A CA 1
ATOM 794 C C . GLY A 1 98 ? -12.808 -3.018 -3.368 1.00 89.56 98 GLY A C 1
ATOM 795 O O . GLY A 1 98 ? -13.582 -2.828 -2.423 1.00 89.56 98 GLY A O 1
ATOM 796 N N . ARG A 1 99 ? -12.479 -4.249 -3.768 1.00 90.06 99 ARG A N 1
ATOM 797 C CA . ARG A 1 99 ? -13.063 -5.439 -3.136 1.00 90.06 99 ARG A CA 1
ATOM 798 C C . ARG A 1 99 ? -12.566 -5.653 -1.709 1.00 90.06 99 ARG A C 1
ATOM 800 O O . ARG A 1 99 ? -13.353 -6.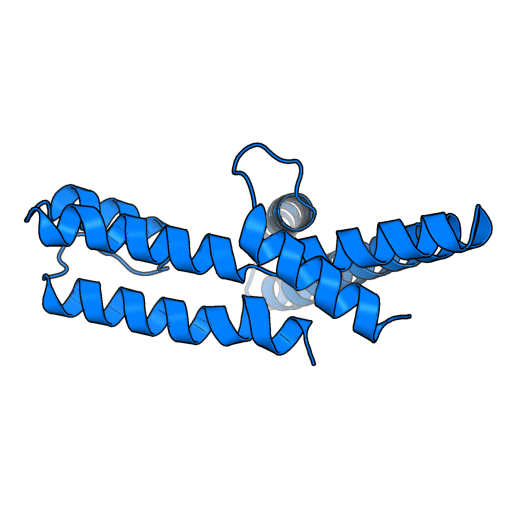054 -0.849 1.00 90.06 99 ARG A O 1
ATOM 807 N N . SER A 1 100 ? -11.284 -5.408 -1.446 1.00 90.38 100 SER A N 1
ATOM 808 C CA . SER A 1 100 ? -10.712 -5.555 -0.103 1.00 90.38 100 SER A CA 1
ATOM 809 C C . SER A 1 100 ? -11.306 -4.535 0.871 1.00 90.38 100 SER A C 1
ATOM 811 O O . SER A 1 100 ? -11.661 -4.910 1.990 1.00 90.38 100 SER A O 1
ATOM 813 N N . LEU A 1 101 ? -11.536 -3.293 0.428 1.00 91.62 101 LEU A N 1
ATOM 814 C CA . LEU A 1 101 ? -12.208 -2.263 1.219 1.00 91.62 101 LEU A CA 1
ATOM 815 C C . LEU A 1 101 ? -13.658 -2.646 1.546 1.00 91.62 101 LEU A C 1
ATOM 817 O O . LEU A 1 101 ? -14.083 -2.556 2.700 1.00 91.62 101 LEU A O 1
ATOM 821 N N . ALA A 1 102 ? -14.404 -3.147 0.555 1.00 92.38 102 ALA A N 1
ATOM 822 C CA . ALA A 1 102 ? -15.762 -3.642 0.770 1.00 92.38 102 ALA A CA 1
ATOM 823 C C . ALA A 1 102 ? -15.794 -4.817 1.762 1.00 92.38 102 ALA A C 1
ATOM 825 O O . ALA A 1 102 ? -16.644 -4.855 2.653 1.00 92.38 102 ALA A O 1
ATOM 826 N N . HIS A 1 103 ? -14.853 -5.758 1.645 1.00 92.88 103 HIS A N 1
ATOM 827 C CA . HIS A 1 103 ? -14.745 -6.887 2.566 1.00 92.88 103 HIS A CA 1
ATOM 828 C C . HIS A 1 103 ? -14.446 -6.425 3.995 1.00 92.88 103 HIS A C 1
ATOM 830 O O . HIS A 1 103 ? -15.103 -6.875 4.931 1.00 92.88 103 HIS A O 1
ATOM 836 N N . ALA A 1 104 ? -13.513 -5.489 4.169 1.00 92.38 104 ALA A N 1
ATOM 837 C CA . ALA A 1 104 ? -13.155 -4.973 5.483 1.00 92.38 104 ALA A CA 1
ATOM 838 C C . ALA A 1 104 ? -14.340 -4.267 6.168 1.00 92.38 104 ALA A C 1
ATOM 840 O O . ALA A 1 104 ? -14.596 -4.492 7.350 1.00 92.38 104 ALA A O 1
ATOM 841 N N . ALA A 1 105 ? -15.134 -3.494 5.417 1.00 94.50 105 ALA A N 1
ATOM 842 C CA . ALA A 1 105 ? -16.369 -2.899 5.932 1.00 94.50 105 ALA A CA 1
ATOM 843 C C . ALA A 1 105 ? -17.401 -3.967 6.348 1.00 94.50 105 ALA A C 1
ATOM 845 O O . ALA A 1 105 ? -18.006 -3.873 7.418 1.00 94.50 105 ALA A O 1
ATOM 846 N N . GLN A 1 106 ? -17.568 -5.019 5.539 1.00 94.62 106 GLN A N 1
ATOM 847 C CA . GLN A 1 106 ? -18.464 -6.138 5.852 1.00 94.62 106 GLN A CA 1
ATOM 848 C C . GLN A 1 106 ? -18.010 -6.941 7.078 1.00 94.62 106 GLN A C 1
ATOM 850 O O . GLN A 1 106 ? -18.854 -7.429 7.829 1.00 94.62 106 GLN A O 1
ATOM 855 N N . GLU A 1 107 ? -16.704 -7.081 7.311 1.00 95.19 107 GLU A N 1
ATOM 856 C CA . GLU A 1 107 ? -16.181 -7.745 8.510 1.00 95.19 107 GLU A CA 1
ATOM 857 C C . GLU A 1 107 ? -16.518 -6.990 9.801 1.00 95.19 107 GLU A C 1
ATOM 859 O O . GLU A 1 107 ? -16.652 -7.625 10.842 1.00 95.19 107 GLU A O 1
ATOM 864 N N . VAL A 1 108 ? -16.713 -5.668 9.749 1.00 95.62 108 VAL A N 1
ATOM 865 C CA . VAL A 1 108 ? -17.190 -4.876 10.899 1.00 95.62 108 VAL A CA 1
ATOM 866 C C . VAL A 1 108 ? -18.711 -4.945 11.038 1.00 95.62 108 VAL A C 1
ATOM 868 O O . VAL A 1 108 ? -19.237 -5.016 12.153 1.00 95.62 108 VAL A O 1
ATOM 871 N N . GLU A 1 109 ? -19.421 -4.930 9.909 1.00 95.06 109 GLU A N 1
ATOM 872 C CA . GLU A 1 109 ? -20.882 -4.867 9.847 1.00 95.06 109 GLU A CA 1
ATOM 873 C C . GLU A 1 109 ? -21.563 -6.190 10.238 1.00 95.06 109 GLU A C 1
ATOM 875 O O . GLU A 1 109 ? -22.561 -6.180 10.965 1.00 95.06 109 GLU A O 1
ATOM 880 N N . ARG A 1 110 ? -21.001 -7.339 9.839 1.00 95.88 110 ARG A N 1
ATOM 881 C CA . ARG A 1 110 ? -21.575 -8.663 10.135 1.00 95.88 110 ARG A CA 1
ATOM 882 C C . ARG A 1 110 ? -21.676 -8.962 11.641 1.00 95.88 110 ARG A C 1
ATOM 884 O O . ARG A 1 110 ? -22.757 -9.387 12.060 1.00 95.88 110 ARG A O 1
ATOM 891 N N . PRO A 1 111 ? -20.630 -8.760 12.471 1.00 95.00 111 PRO A N 1
ATOM 892 C CA . PRO A 1 111 ? -20.739 -8.916 13.922 1.00 95.00 111 PRO A CA 1
ATOM 893 C C . PRO A 1 111 ? -21.670 -7.875 14.545 1.00 95.00 111 PRO A C 1
ATOM 895 O O . PRO A 1 111 ? -22.475 -8.207 15.414 1.00 95.00 111 PRO A O 1
ATOM 898 N N . LEU A 1 112 ? -21.646 -6.636 14.037 1.00 93.75 112 LEU A N 1
ATOM 899 C CA . LEU A 1 112 ? -22.507 -5.564 14.534 1.00 93.75 112 LEU A CA 1
ATOM 900 C C . LEU A 1 112 ? -23.995 -5.905 14.371 1.00 93.75 112 LEU A C 1
ATOM 902 O O . LEU A 1 112 ? -24.768 -5.729 15.310 1.00 93.75 112 LEU A O 1
ATOM 906 N N . ARG A 1 113 ? -24.396 -6.469 13.221 1.00 94.25 113 ARG A N 1
ATOM 907 C CA . ARG A 1 113 ? -25.770 -6.961 12.999 1.00 94.25 113 ARG A CA 1
ATOM 908 C C . ARG A 1 113 ? -26.175 -8.089 13.942 1.00 94.25 113 ARG A C 1
ATOM 910 O O . ARG A 1 113 ? -27.359 -8.249 14.219 1.00 94.25 113 ARG A O 1
ATOM 917 N N . LYS A 1 114 ? -25.212 -8.878 14.417 1.00 95.56 114 LYS A N 1
ATOM 918 C CA . LYS A 1 114 ? -25.426 -9.966 15.380 1.00 95.56 114 LYS A CA 1
ATOM 919 C C . LYS A 1 114 ? -25.391 -9.487 16.838 1.00 95.56 114 LYS A C 1
ATOM 921 O O . LYS A 1 114 ? -25.465 -10.320 17.733 1.00 95.56 114 LYS A O 1
ATOM 926 N N . ASN A 1 115 ? -25.300 -8.175 17.077 1.00 93.69 115 ASN A N 1
ATOM 927 C CA . ASN A 1 115 ? -25.075 -7.563 18.391 1.00 93.69 115 ASN A CA 1
ATOM 928 C C . ASN A 1 115 ? -23.751 -7.980 19.066 1.00 93.69 115 ASN A C 1
ATOM 930 O O . ASN A 1 115 ? -23.600 -7.803 20.275 1.00 93.69 115 ASN A O 1
ATOM 934 N N . ASP A 1 116 ? -22.770 -8.473 18.302 1.00 95.88 116 ASP A N 1
ATOM 935 C CA . ASP A 1 116 ? -21.420 -8.735 18.806 1.00 95.88 116 ASP A CA 1
ATOM 936 C C . ASP A 1 116 ? -20.553 -7.475 18.680 1.00 95.88 116 ASP A C 1
ATOM 938 O O . ASP A 1 116 ? -19.851 -7.228 17.692 1.00 95.88 116 ASP A O 1
ATOM 942 N N . LEU A 1 117 ? -20.641 -6.631 19.707 1.00 94.62 117 LEU A N 1
ATOM 943 C CA . LEU A 1 117 ? -19.881 -5.385 19.774 1.00 94.62 117 LEU A CA 1
ATOM 944 C C . LEU A 1 117 ? -18.391 -5.619 20.005 1.00 94.62 117 LEU A C 1
ATOM 946 O O . LEU A 1 117 ? -17.581 -4.809 19.557 1.00 94.62 117 LEU A O 1
ATOM 950 N N . ALA A 1 118 ? -18.020 -6.695 20.698 1.00 94.75 118 ALA A N 1
ATOM 951 C CA . ALA A 1 118 ? -16.622 -6.980 20.983 1.00 9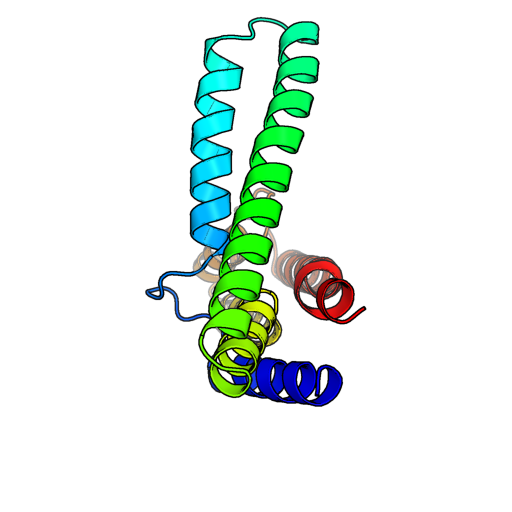4.75 118 ALA A CA 1
ATOM 952 C C . ALA A 1 118 ? -15.881 -7.318 19.685 1.00 94.75 118 ALA A C 1
ATOM 954 O O . ALA A 1 118 ? -14.863 -6.693 19.378 1.00 94.75 118 ALA A O 1
ATOM 955 N N . GLU A 1 119 ? -16.436 -8.226 18.880 1.00 95.69 119 GLU A N 1
ATOM 956 C CA . GLU A 1 119 ? -15.858 -8.588 17.588 1.00 95.69 119 GLU A CA 1
ATOM 957 C C . GLU A 1 119 ? -15.875 -7.401 16.616 1.00 95.69 119 GLU A C 1
ATOM 959 O O . GLU A 1 119 ? -14.859 -7.112 15.981 1.00 95.69 119 GLU A O 1
ATOM 964 N N . SER A 1 120 ? -16.976 -6.642 16.551 1.00 95.06 120 SER A N 1
ATOM 965 C CA . SER A 1 120 ? -17.068 -5.467 15.674 1.00 95.06 120 SER A CA 1
ATOM 966 C C . SER A 1 120 ? -15.997 -4.411 15.996 1.00 95.06 120 SER A C 1
ATOM 968 O O . SER A 1 120 ? -15.366 -3.872 15.086 1.00 95.06 120 SER A O 1
ATOM 970 N N . ARG A 1 121 ? -15.705 -4.160 17.282 1.00 95.38 121 ARG A N 1
ATOM 971 C CA . ARG A 1 121 ? -14.640 -3.228 17.707 1.00 95.38 121 ARG A CA 1
ATOM 972 C C . ARG A 1 121 ? -13.240 -3.713 17.337 1.00 95.38 121 ARG A C 1
ATOM 974 O O . ARG A 1 121 ? -12.410 -2.894 16.935 1.00 95.38 121 ARG A O 1
ATOM 981 N N . ILE A 1 122 ? -12.985 -5.019 17.449 1.00 95.56 122 ILE A N 1
ATOM 982 C CA . ILE A 1 122 ? -11.721 -5.637 17.024 1.00 95.56 122 ILE A CA 1
ATOM 983 C C . ILE A 1 122 ? -11.555 -5.470 15.514 1.00 95.56 122 ILE A C 1
ATOM 985 O O . ILE A 1 122 ? -10.535 -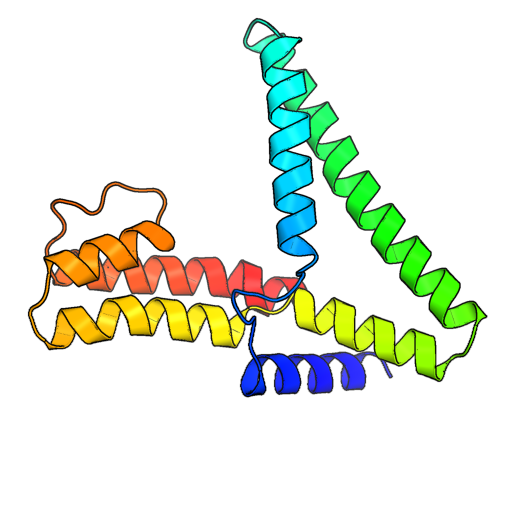4.952 15.070 1.00 95.56 122 ILE A O 1
ATOM 989 N N . LYS A 1 123 ? -12.565 -5.831 14.721 1.00 95.12 123 LYS A N 1
ATOM 990 C CA . LYS A 1 123 ? -12.512 -5.688 13.260 1.00 95.12 123 LYS A CA 1
ATOM 991 C C . LYS A 1 123 ? -12.355 -4.230 12.834 1.00 95.12 123 LYS A C 1
ATOM 993 O O . LYS A 1 123 ? -11.550 -3.936 11.956 1.00 95.12 123 LYS A O 1
ATOM 998 N N . LEU A 1 124 ? -13.046 -3.306 13.504 1.00 95.69 124 LEU A N 1
ATOM 999 C CA . LEU A 1 124 ? -12.919 -1.877 13.230 1.00 95.69 124 LEU A CA 1
ATOM 1000 C C . LEU A 1 124 ? -11.489 -1.379 13.485 1.00 95.69 124 LEU A C 1
ATOM 1002 O O . LEU A 1 124 ? -10.976 -0.598 12.692 1.00 95.69 124 LEU A O 1
ATOM 1006 N N . SER A 1 125 ? -10.821 -1.864 14.538 1.00 94.69 125 SER A N 1
ATOM 1007 C CA . SER A 1 125 ? -9.440 -1.464 14.869 1.00 94.69 125 SER A CA 1
ATOM 1008 C C . SER A 1 125 ? -8.412 -1.815 13.791 1.00 94.69 125 SER A C 1
ATOM 1010 O O . SER A 1 125 ? -7.314 -1.271 13.791 1.00 94.69 125 SER A O 1
ATOM 1012 N N . TRP A 1 126 ? -8.750 -2.716 12.865 1.00 92.06 126 TRP A N 1
ATOM 1013 C CA . TRP A 1 126 ? -7.870 -3.069 11.753 1.00 92.06 126 TRP A CA 1
ATOM 1014 C C . TRP A 1 126 ? -7.896 -2.033 10.630 1.00 92.06 126 TRP A C 1
ATOM 1016 O O . TRP A 1 126 ? -6.963 -1.988 9.833 1.00 92.06 126 TRP A O 1
ATOM 1026 N N . ILE A 1 127 ? -8.951 -1.215 10.563 1.00 91.50 127 ILE A N 1
ATOM 1027 C CA . ILE A 1 127 ? -9.164 -0.235 9.491 1.00 91.50 127 ILE A CA 1
ATOM 1028 C C . ILE A 1 127 ? -9.150 1.219 9.977 1.00 91.50 127 ILE A C 1
ATOM 1030 O O . ILE A 1 127 ? -9.103 2.127 9.155 1.00 91.50 127 ILE A O 1
ATOM 1034 N N . VAL A 1 128 ? -9.155 1.463 11.293 1.00 93.38 128 VAL A N 1
ATOM 1035 C CA . VAL A 1 128 ? -9.020 2.811 11.872 1.00 93.38 128 VAL A CA 1
ATOM 1036 C C . VAL A 1 128 ? -7.753 2.942 12.711 1.00 93.38 128 VAL A C 1
ATOM 1038 O O . VAL A 1 128 ? -7.340 2.006 13.384 1.00 93.38 128 VAL A O 1
ATOM 1041 N N . GLY A 1 129 ? -7.178 4.146 12.751 1.00 86.00 129 GLY A N 1
ATOM 1042 C CA . GLY A 1 129 ? -6.024 4.464 13.604 1.00 86.00 129 GLY A CA 1
ATOM 1043 C C . GLY A 1 129 ? -6.361 4.903 15.038 1.00 86.00 129 GLY A C 1
ATOM 1044 O O . GLY A 1 129 ? -5.454 5.272 15.780 1.00 86.00 129 GLY A O 1
ATOM 1045 N N . ARG A 1 130 ? -7.646 4.924 15.430 1.00 86.38 130 ARG A N 1
ATOM 1046 C CA . ARG A 1 130 ? -8.125 5.391 16.750 1.00 86.38 130 ARG A CA 1
ATOM 1047 C C . ARG A 1 130 ? -8.545 4.235 17.656 1.00 86.38 130 ARG A C 1
ATOM 1049 O O . ARG A 1 130 ? -8.878 3.161 17.170 1.00 86.38 130 ARG A O 1
ATOM 1056 N N . ASP A 1 131 ? -8.590 4.482 18.964 1.00 90.94 131 ASP A N 1
ATOM 1057 C CA . ASP A 1 131 ? -9.109 3.508 19.929 1.00 90.94 131 ASP A CA 1
ATOM 1058 C C . ASP A 1 131 ? -10.598 3.210 19.664 1.00 90.94 131 ASP A C 1
ATOM 1060 O O . ASP A 1 131 ? -11.429 4.118 19.564 1.00 90.94 131 ASP A O 1
ATOM 1064 N N . THR A 1 132 ? -10.923 1.924 19.530 1.00 93.31 132 THR A N 1
ATOM 1065 C CA . THR A 1 132 ? -12.270 1.417 19.241 1.00 93.31 132 THR A CA 1
ATOM 1066 C C . THR A 1 132 ? -12.957 0.799 20.457 1.00 93.31 132 THR A C 1
ATOM 1068 O O . THR A 1 132 ? -14.144 0.477 20.388 1.00 93.31 132 THR A O 1
ATOM 1071 N N . SER A 1 133 ? -12.252 0.648 21.582 1.00 91.06 133 SER A N 1
ATOM 1072 C CA . SER A 1 133 ? -12.674 -0.165 22.731 1.00 91.06 133 SER A CA 1
ATOM 1073 C C . SER A 1 133 ? -14.002 0.269 23.363 1.00 91.06 133 SER A C 1
ATOM 1075 O O . SER A 1 133 ? -14.765 -0.580 23.825 1.00 91.06 133 SER A O 1
ATOM 1077 N N . GLN A 1 134 ? -14.307 1.570 23.338 1.00 92.44 134 GLN A N 1
ATOM 1078 C CA . GLN A 1 134 ? -15.493 2.173 23.963 1.00 92.44 134 GLN A CA 1
ATOM 1079 C C . GLN A 1 134 ? -16.574 2.603 22.957 1.00 92.44 134 GLN A C 1
ATOM 1081 O O . GLN A 1 134 ? -17.568 3.221 23.343 1.00 92.44 134 GLN A O 1
ATOM 1086 N N . LEU A 1 135 ? -16.411 2.300 21.663 1.00 93.12 135 LEU A N 1
ATOM 1087 C CA . LEU A 1 135 ? -17.329 2.797 20.638 1.00 93.12 135 LEU A CA 1
ATOM 1088 C C . LEU A 1 135 ? -18.699 2.118 20.710 1.00 93.12 135 LEU A C 1
ATOM 1090 O O . LEU A 1 135 ? -18.816 0.892 20.792 1.00 93.12 135 LEU A O 1
ATOM 1094 N N . GLN A 1 136 ? -19.743 2.935 20.647 1.00 95.25 136 GLN A N 1
ATOM 1095 C CA . GLN A 1 136 ? -21.138 2.512 20.558 1.00 95.25 136 GLN A CA 1
ATOM 1096 C C . GLN A 1 136 ? -21.530 2.196 19.104 1.00 95.25 136 GLN A C 1
ATOM 1098 O O . GLN A 1 136 ? -20.878 2.698 18.185 1.00 95.25 136 GLN A O 1
ATOM 1103 N N . PRO A 1 137 ? -22.615 1.435 18.853 1.00 93.56 137 PRO A N 1
ATOM 1104 C CA . PRO A 1 137 ? -23.014 1.015 17.503 1.00 93.56 137 PRO A CA 1
ATOM 1105 C C . PRO A 1 137 ? -23.063 2.147 16.465 1.00 93.56 137 PRO A C 1
ATOM 1107 O O . PRO A 1 137 ? -22.538 2.015 15.361 1.00 93.56 137 PRO A O 1
ATOM 1110 N N . ALA A 1 138 ? -23.631 3.300 16.831 1.00 94.38 138 ALA A N 1
ATOM 1111 C CA . ALA A 1 138 ? -23.702 4.463 15.946 1.00 94.38 138 ALA A CA 1
ATOM 1112 C C . ALA A 1 138 ? -22.313 5.036 15.606 1.00 94.38 138 ALA A C 1
ATOM 1114 O O . ALA A 1 138 ? -22.075 5.474 14.481 1.00 94.38 138 ALA A O 1
ATOM 1115 N N . GLN A 1 139 ? -21.381 5.008 16.562 1.00 94.75 139 GLN A N 1
ATOM 1116 C CA . GLN A 1 139 ? -20.010 5.475 16.359 1.00 94.75 139 GLN A CA 1
ATOM 1117 C C . GLN A 1 139 ? -19.199 4.485 15.517 1.00 94.75 139 GLN A C 1
ATOM 1119 O O . GLN A 1 139 ? -18.399 4.921 14.696 1.00 94.75 139 GLN A O 1
ATOM 1124 N N . ILE A 1 140 ? -19.440 3.178 15.676 1.00 94.69 140 ILE A N 1
ATOM 1125 C CA . ILE A 1 140 ? -18.859 2.127 14.830 1.00 94.69 140 ILE A CA 1
ATOM 1126 C C . ILE A 1 140 ? -19.296 2.337 13.377 1.00 94.69 140 ILE A C 1
ATOM 1128 O O . ILE A 1 140 ? -18.445 2.453 12.502 1.00 94.69 140 ILE A O 1
ATOM 1132 N N . ASN A 1 141 ? -20.600 2.485 13.121 1.00 94.19 141 ASN A N 1
ATOM 1133 C CA . ASN A 1 141 ? -21.113 2.734 11.769 1.00 94.19 141 ASN A CA 1
ATOM 1134 C C . ASN A 1 141 ? -20.528 4.004 11.149 1.00 94.19 141 ASN A C 1
ATOM 1136 O O . ASN A 1 141 ? -20.083 3.989 10.004 1.00 94.19 141 ASN A O 1
ATOM 1140 N N . ARG A 1 142 ? -20.486 5.099 11.917 1.00 94.94 142 ARG A N 1
ATOM 1141 C CA . ARG A 1 142 ? -19.870 6.348 11.461 1.00 94.94 142 ARG A CA 1
ATOM 1142 C C . ARG A 1 142 ? -18.399 6.145 11.102 1.00 94.94 142 ARG A C 1
ATOM 1144 O O . ARG A 1 142 ? -17.973 6.626 10.060 1.00 94.94 142 ARG A O 1
ATOM 1151 N N . ALA A 1 143 ? -17.650 5.433 11.943 1.00 94.62 143 ALA A N 1
ATOM 1152 C CA . ALA A 1 143 ? -16.241 5.157 11.708 1.00 94.62 143 ALA A CA 1
ATOM 1153 C C . ALA A 1 143 ? -16.021 4.333 10.437 1.00 94.62 143 ALA A C 1
ATOM 1155 O O . ALA A 1 143 ? -15.156 4.684 9.649 1.00 94.62 143 ALA A O 1
ATOM 1156 N N . VAL A 1 144 ? -16.833 3.298 10.204 1.00 94.81 144 VAL A N 1
ATOM 1157 C CA . VAL A 1 144 ? -16.758 2.499 8.973 1.00 94.81 144 VAL A CA 1
ATOM 1158 C C . VAL A 1 144 ? -17.007 3.369 7.743 1.00 94.81 144 VAL A C 1
ATOM 1160 O O . VAL A 1 144 ? -16.229 3.311 6.799 1.00 94.81 144 VAL A O 1
ATOM 1163 N N . VAL A 1 145 ? -18.059 4.194 7.747 1.00 94.50 145 VAL A N 1
ATOM 1164 C CA . VAL A 1 145 ? -18.388 5.055 6.598 1.00 94.50 145 VAL A CA 1
ATOM 1165 C C . VAL A 1 145 ? -17.286 6.080 6.329 1.00 94.50 145 VAL A C 1
ATOM 1167 O O . VAL A 1 145 ? -16.899 6.257 5.179 1.00 94.50 145 VAL A O 1
ATOM 1170 N N . GLU A 1 146 ? -16.762 6.722 7.375 1.00 94.25 146 GLU A N 1
ATOM 1171 C CA . GLU A 1 146 ? -15.648 7.676 7.286 1.00 94.25 146 GLU A CA 1
ATOM 1172 C C . GLU A 1 146 ? -14.409 7.018 6.666 1.00 94.25 146 GLU A C 1
ATOM 1174 O O . GLU A 1 146 ? -13.874 7.508 5.675 1.00 94.25 146 GLU A O 1
ATOM 1179 N N . THR A 1 147 ? -14.023 5.849 7.176 1.00 94.19 147 THR A N 1
ATOM 1180 C CA . THR A 1 147 ? -12.875 5.090 6.678 1.00 94.19 147 THR A CA 1
ATOM 1181 C C . THR A 1 147 ? -13.068 4.600 5.250 1.00 94.19 147 THR A C 1
ATOM 1183 O O . THR A 1 147 ? -12.136 4.679 4.455 1.00 94.19 147 THR A O 1
ATOM 1186 N N . VAL A 1 148 ? -14.253 4.104 4.890 1.00 94.25 148 VAL A N 1
ATOM 1187 C CA . VAL A 1 148 ? -14.533 3.683 3.510 1.00 94.25 148 VAL A CA 1
ATOM 1188 C C . VAL A 1 148 ? -14.479 4.881 2.570 1.00 94.25 148 VAL A C 1
ATOM 1190 O O . VAL A 1 148 ? -13.886 4.771 1.502 1.00 94.25 148 VAL A O 1
ATOM 1193 N N . ALA A 1 149 ? -15.046 6.025 2.955 1.00 92.75 149 ALA A N 1
ATOM 1194 C CA . ALA A 1 149 ? -15.013 7.231 2.135 1.00 92.75 149 ALA A CA 1
ATOM 1195 C C . ALA A 1 149 ? -13.576 7.731 1.907 1.00 92.75 149 ALA A C 1
ATOM 1197 O O . ALA A 1 149 ? -13.205 7.992 0.765 1.00 92.75 149 ALA A O 1
ATOM 1198 N N . GLU A 1 150 ? -12.762 7.799 2.963 1.00 91.12 150 GLU A N 1
ATOM 1199 C CA . GLU A 1 150 ? -11.353 8.208 2.889 1.00 91.12 150 GLU A CA 1
ATOM 1200 C C . GLU A 1 150 ? -10.538 7.252 2.003 1.00 91.12 150 GLU A C 1
ATOM 1202 O O . GLU A 1 150 ? -9.932 7.667 1.018 1.00 91.12 150 GLU A O 1
ATOM 1207 N N . ASN A 1 151 ? -10.623 5.943 2.262 1.00 92.50 151 ASN A N 1
ATOM 1208 C CA . ASN A 1 151 ? -9.851 4.945 1.515 1.00 92.50 151 ASN A CA 1
ATOM 1209 C C . ASN A 1 151 ? -10.367 4.704 0.088 1.00 92.50 151 ASN A C 1
ATOM 1211 O O . ASN A 1 151 ? -9.643 4.145 -0.730 1.00 92.50 151 ASN A O 1
ATOM 1215 N N . THR A 1 152 ? -11.596 5.110 -0.247 1.00 92.31 152 THR A N 1
ATOM 1216 C CA . THR A 1 152 ? -12.091 5.050 -1.635 1.00 92.31 152 THR A CA 1
ATOM 1217 C C . THR A 1 152 ? -11.296 5.995 -2.531 1.00 92.31 152 THR A C 1
ATOM 1219 O O . THR A 1 152 ? -11.005 5.661 -3.682 1.00 92.31 152 THR A O 1
ATOM 1222 N N . VAL A 1 153 ? -10.919 7.163 -2.003 1.00 90.81 153 VAL A N 1
ATOM 1223 C CA . VAL A 1 153 ? -10.088 8.115 -2.739 1.00 90.81 153 VAL A CA 1
ATOM 1224 C C . VAL A 1 153 ? -8.719 7.499 -2.997 1.00 90.81 153 VAL A C 1
ATOM 1226 O O . VAL A 1 153 ? -8.321 7.387 -4.152 1.00 90.81 153 VAL A O 1
ATOM 1229 N N . ASP A 1 154 ? -8.051 7.010 -1.956 1.00 89.00 154 ASP A N 1
ATOM 1230 C CA . ASP A 1 154 ? -6.673 6.520 -2.064 1.00 89.00 154 ASP A CA 1
ATOM 1231 C C . ASP A 1 154 ? -6.552 5.156 -2.764 1.00 89.00 154 ASP A C 1
ATOM 1233 O O . ASP A 1 154 ? -5.573 4.899 -3.460 1.00 89.00 154 ASP A O 1
ATOM 1237 N N . GLY A 1 155 ? -7.537 4.272 -2.590 1.00 87.56 155 GLY A N 1
ATOM 1238 C CA . GLY A 1 155 ? -7.489 2.882 -3.056 1.00 87.56 155 GLY A CA 1
ATOM 1239 C C . GLY A 1 155 ? -8.226 2.599 -4.366 1.00 87.56 155 GLY A C 1
ATOM 1240 O O . GLY A 1 155 ? -8.160 1.474 -4.860 1.00 87.56 155 GLY A O 1
ATOM 1241 N N . ILE A 1 156 ? -8.965 3.567 -4.919 1.00 88.94 156 ILE A N 1
ATOM 1242 C CA . ILE A 1 156 ? -9.721 3.388 -6.172 1.00 88.94 156 ILE A CA 1
ATOM 1243 C C . ILE A 1 156 ? -9.570 4.605 -7.080 1.00 88.94 156 ILE A C 1
ATOM 1245 O O . ILE A 1 156 ? -9.143 4.462 -8.222 1.00 88.94 156 ILE A O 1
ATOM 1249 N N . ILE A 1 157 ? -9.904 5.800 -6.586 1.00 88.81 157 ILE A N 1
ATOM 1250 C CA . ILE A 1 157 ? -9.973 7.000 -7.430 1.00 88.81 157 ILE A CA 1
ATOM 1251 C C . ILE A 1 157 ? -8.571 7.477 -7.821 1.00 88.81 157 ILE A C 1
ATOM 1253 O O . ILE A 1 157 ? -8.298 7.616 -9.006 1.00 88.81 157 ILE A O 1
ATOM 1257 N N . ALA A 1 158 ? -7.675 7.696 -6.859 1.00 88.25 158 ALA A N 1
ATOM 1258 C CA . ALA A 1 158 ? -6.327 8.200 -7.116 1.00 88.25 158 ALA A CA 1
ATOM 1259 C C . ALA A 1 158 ? -5.471 7.268 -7.995 1.00 88.25 158 ALA A C 1
ATOM 1261 O O . ALA A 1 158 ? -4.679 7.777 -8.776 1.00 88.25 158 ALA A O 1
ATOM 1262 N N . PRO A 1 159 ? -5.608 5.929 -7.935 1.00 84.50 159 PRO A N 1
ATOM 1263 C CA . PRO A 1 159 ? -4.988 5.067 -8.931 1.00 84.50 159 PRO A CA 1
ATOM 1264 C C . PRO A 1 159 ? -5.556 5.275 -10.342 1.00 84.50 159 PRO A C 1
ATOM 1266 O O . PRO A 1 159 ? -4.783 5.309 -11.288 1.00 84.50 159 PRO A O 1
ATOM 1269 N N . LEU A 1 160 ? -6.880 5.411 -10.498 1.00 81.56 160 LEU A N 1
ATOM 1270 C CA . LEU A 1 160 ? -7.550 5.473 -11.807 1.00 81.56 160 LEU A CA 1
ATOM 1271 C C . LEU A 1 160 ? -7.314 6.774 -12.601 1.00 81.56 160 LEU A C 1
ATOM 1273 O O . LEU A 1 160 ? -7.529 6.763 -13.817 1.00 81.56 160 LEU A O 1
ATOM 1277 N N . PHE A 1 161 ? -6.931 7.870 -11.938 1.00 73.38 161 PHE A N 1
ATOM 1278 C CA . PHE A 1 161 ? -6.777 9.214 -12.514 1.00 73.38 161 PHE A CA 1
ATOM 1279 C C . PHE A 1 161 ? -5.347 9.737 -12.367 1.00 73.38 161 PHE A C 1
ATOM 1281 O O . PHE A 1 161 ? -4.833 10.290 -13.367 1.00 73.38 161 PHE A O 1
#

Radius of gyration: 19.26 Å; chains: 1; bounding box: 46×33×50 Å

Organism: Salmonella typhimurium (NCBI:txid90371)